Protein AF-A0A822IR61-F1 (afdb_monomer_lite)

Secondary structure (DSSP, 8-state):
---HHHHTTS-HHHHHHHHHHHHHHHTT---B-TTSTTBSSS----S--HHHHHHHHHH--

Sequence (61 aa):
MFNQYLMNGLTSDEKKKVAIHELGHALGLEHSYIPNVMVQGQYSYTQLGSHDIEDYNYLYP

pLDDT: mean 95.45, std 5.78, range [59.34, 98.44]

Radius of gyration: 11.62 Å; chains: 1; bounding box: 20×24×37 Å

Foldseek 3Di:
DDDCVVVVPDDPLQNLLVVVLVVLVVLVHAADPPPASSHDDRDSNNDGDPVSVVRSVVSPD

Structure (mmCIF, N/CA/C/O backbone):
data_AF-A0A822IR61-F1
#
_entry.id   AF-A0A822IR61-F1
#
loop_
_atom_site.group_PDB
_atom_site.id
_atom_site.type_symbol
_atom_site.label_atom_id
_atom_site.label_alt_id
_atom_site.label_comp_id
_atom_site.label_asym_id
_atom_site.label_entity_id
_atom_site.label_seq_id
_atom_site.pdbx_PDB_ins_code
_atom_site.Cartn_x
_atom_site.Cartn_y
_atom_site.Cartn_z
_atom_site.occupancy
_atom_site.B_iso_or_equiv
_atom_site.auth_seq_id
_atom_site.auth_comp_id
_atom_site.auth_asym_id
_atom_site.auth_atom_id
_atom_site.pdbx_PDB_model_num
ATOM 1 N N . MET A 1 1 ? -1.602 -12.769 7.760 1.00 59.34 1 MET A N 1
ATOM 2 C CA . MET A 1 1 ? -2.639 -12.158 8.627 1.00 59.34 1 MET A CA 1
ATOM 3 C C . MET A 1 1 ? -2.120 -10.821 9.126 1.00 59.34 1 MET A C 1
ATOM 5 O O . MET A 1 1 ? -0.956 -10.771 9.501 1.00 59.34 1 MET A O 1
ATOM 9 N N . PHE A 1 2 ? -2.946 -9.769 9.136 1.00 78.06 2 PHE A N 1
ATOM 10 C CA . PHE A 1 2 ? -2.558 -8.469 9.699 1.00 78.06 2 PHE A CA 1
ATOM 11 C C . PHE A 1 2 ? -2.487 -8.519 11.232 1.00 78.06 2 PHE A C 1
ATOM 13 O O . PHE A 1 2 ? -3.263 -9.231 11.873 1.00 78.06 2 PHE A O 1
ATOM 20 N N . ASN A 1 3 ? -1.567 -7.752 11.821 1.00 85.44 3 ASN A N 1
ATOM 21 C CA . ASN A 1 3 ? -1.385 -7.674 13.269 1.00 85.44 3 ASN A CA 1
ATOM 22 C C . ASN A 1 3 ? -2.603 -7.020 13.947 1.00 85.44 3 ASN A C 1
ATOM 24 O O . ASN A 1 3 ? -2.777 -5.806 13.876 1.00 85.44 3 ASN A O 1
ATOM 28 N N . GLN A 1 4 ? -3.416 -7.810 14.652 1.00 90.69 4 GLN A N 1
ATOM 29 C CA . GLN A 1 4 ? -4.637 -7.323 15.303 1.00 90.69 4 GLN A CA 1
ATOM 30 C C . GLN A 1 4 ? -4.379 -6.282 16.401 1.00 90.69 4 GLN A C 1
ATOM 32 O O . GLN A 1 4 ? -5.203 -5.388 16.573 1.00 90.69 4 GLN A O 1
ATOM 37 N N . TYR A 1 5 ? -3.246 -6.357 17.110 1.00 91.88 5 TYR A N 1
ATOM 38 C CA . TYR A 1 5 ? -2.908 -5.394 18.164 1.00 91.88 5 TYR A CA 1
ATOM 39 C C . TYR A 1 5 ? -2.830 -3.970 17.605 1.00 91.88 5 TYR A C 1
ATOM 41 O O . TYR A 1 5 ? -3.443 -3.057 18.151 1.00 91.88 5 TYR A O 1
ATOM 49 N N . LEU A 1 6 ? -2.142 -3.800 16.472 1.00 89.94 6 LEU A N 1
ATOM 50 C CA . LEU A 1 6 ? -2.060 -2.512 15.784 1.00 89.94 6 LEU A CA 1
ATOM 51 C C . LEU A 1 6 ? -3.365 -2.189 15.056 1.00 89.94 6 LEU A C 1
ATOM 53 O O . LEU A 1 6 ? -3.903 -1.097 15.210 1.00 89.94 6 LEU A O 1
ATOM 57 N N . MET A 1 7 ? -3.915 -3.152 14.309 1.00 93.44 7 MET A N 1
ATOM 58 C CA . MET A 1 7 ? -5.097 -2.925 13.473 1.00 93.44 7 MET A CA 1
ATOM 59 C C . MET A 1 7 ? -6.321 -2.492 14.285 1.00 93.44 7 MET A C 1
ATOM 61 O O . MET A 1 7 ? -7.120 -1.712 13.781 1.00 93.44 7 MET A O 1
ATOM 65 N N . ASN A 1 8 ? -6.490 -2.934 15.532 1.00 94.81 8 ASN A N 1
ATOM 66 C CA . ASN A 1 8 ? -7.634 -2.524 16.352 1.00 94.81 8 ASN A CA 1
ATOM 67 C C . ASN A 1 8 ? -7.639 -1.025 16.692 1.00 94.81 8 ASN A C 1
ATOM 69 O O . ASN A 1 8 ? -8.717 -0.468 16.885 1.00 94.81 8 ASN A O 1
ATOM 73 N N . GLY A 1 9 ? -6.471 -0.375 16.725 1.00 94.38 9 GLY A N 1
ATOM 74 C CA . GLY A 1 9 ? -6.342 1.064 16.973 1.00 94.38 9 GLY A CA 1
ATOM 75 C C . GLY A 1 9 ? -6.502 1.944 15.730 1.00 94.38 9 GLY A C 1
ATOM 76 O O . GLY A 1 9 ? -6.544 3.162 15.861 1.00 94.38 9 GLY A O 1
ATOM 77 N N . LEU A 1 10 ? -6.588 1.347 14.537 1.00 95.19 10 LEU A N 1
ATOM 78 C CA . LEU A 1 10 ? -6.659 2.073 13.272 1.00 95.19 10 LEU A CA 1
ATOM 79 C C . LEU A 1 10 ? -8.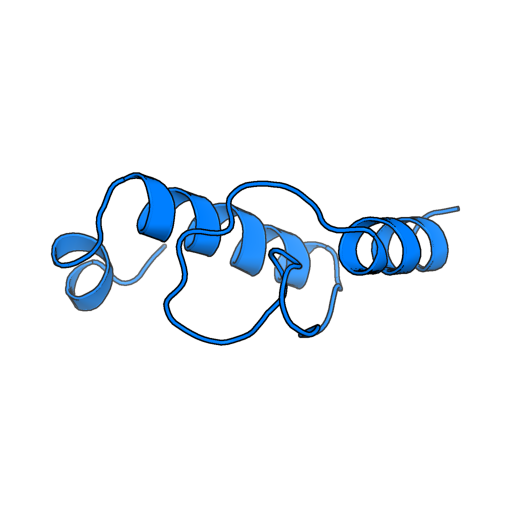102 2.383 12.860 1.00 95.19 10 LEU A C 1
ATOM 81 O O . LEU A 1 10 ? -9.016 1.556 12.998 1.00 95.19 10 LEU A O 1
ATOM 85 N N . THR A 1 11 ? -8.279 3.553 12.256 1.00 96.31 11 THR A N 1
ATOM 86 C CA . THR A 1 11 ? -9.485 3.922 11.511 1.00 96.31 11 THR A CA 1
ATOM 87 C C . THR A 1 11 ? -9.696 2.999 10.307 1.00 96.31 11 THR A C 1
ATOM 89 O O . THR A 1 11 ? -8.798 2.273 9.870 1.00 96.31 11 THR A O 1
ATOM 92 N N . SER A 1 12 ? -10.900 3.023 9.735 1.00 96.38 12 SER A N 1
ATOM 93 C CA . SER A 1 12 ? -11.209 2.253 8.525 1.00 96.38 12 SER A CA 1
ATOM 94 C C . SER A 1 12 ? -10.292 2.611 7.349 1.00 96.38 12 SER A C 1
ATOM 96 O O . SER A 1 12 ? -9.850 1.713 6.633 1.00 96.38 12 SER A O 1
ATOM 98 N N . ASP A 1 13 ? -9.958 3.893 7.181 1.00 97.25 13 ASP A N 1
ATOM 99 C CA . ASP A 1 13 ? -9.091 4.350 6.091 1.00 97.25 13 ASP A CA 1
ATOM 100 C C . ASP A 1 13 ? -7.633 3.948 6.305 1.00 97.25 13 ASP A C 1
ATOM 102 O O . ASP A 1 13 ? -6.977 3.505 5.368 1.00 97.25 13 ASP A O 1
ATOM 106 N N . GLU A 1 14 ? -7.128 4.000 7.536 1.00 96.44 14 GLU A N 1
ATOM 107 C CA . GLU A 1 14 ? -5.780 3.508 7.846 1.00 96.44 14 GLU A CA 1
ATOM 108 C C . GLU A 1 14 ? -5.673 1.990 7.649 1.00 96.44 14 GLU A C 1
ATOM 110 O O . GLU A 1 14 ? -4.697 1.513 7.075 1.00 96.44 14 GLU A O 1
ATOM 115 N N . LYS A 1 15 ? -6.698 1.214 8.035 1.00 96.25 15 LYS A N 1
ATOM 116 C CA . LYS A 1 15 ? -6.755 -0.231 7.737 1.00 96.25 15 LYS A CA 1
ATOM 117 C C . LYS A 1 15 ? -6.734 -0.492 6.237 1.00 96.25 15 LYS A C 1
ATOM 119 O O . LYS A 1 15 ? -6.050 -1.407 5.782 1.00 96.25 15 LYS A O 1
ATOM 124 N N . LYS A 1 16 ? -7.478 0.309 5.470 1.00 96.75 16 LYS A N 1
ATOM 125 C CA . LYS A 1 16 ? -7.500 0.227 4.009 1.00 96.75 16 LYS A CA 1
ATOM 126 C C . LYS A 1 16 ? -6.136 0.583 3.414 1.00 96.75 16 LYS A C 1
ATOM 128 O O . LYS A 1 16 ? -5.667 -0.154 2.553 1.00 96.75 16 LYS A O 1
ATOM 133 N N . LYS A 1 17 ? -5.473 1.638 3.903 1.00 96.88 17 LYS A N 1
ATOM 134 C CA . LYS A 1 17 ? -4.103 2.004 3.511 1.00 96.88 17 LYS A CA 1
ATOM 135 C C . LYS A 1 17 ? -3.140 0.855 3.769 1.00 96.88 17 LYS A C 1
ATOM 137 O O . LYS A 1 17 ? -2.421 0.479 2.856 1.00 96.88 17 LYS A O 1
ATOM 142 N N . VAL A 1 18 ? -3.153 0.268 4.971 1.00 96.56 18 VAL A N 1
ATOM 143 C CA . VAL A 1 18 ? -2.309 -0.891 5.316 1.00 96.56 18 VAL A CA 1
ATOM 144 C C . VAL A 1 18 ? -2.573 -2.048 4.357 1.00 96.56 18 VAL A C 1
ATOM 146 O O . VAL A 1 18 ? -1.636 -2.606 3.804 1.00 96.56 18 VAL A O 1
ATOM 149 N N . ALA A 1 19 ? -3.840 -2.376 4.095 1.00 96.50 19 ALA A N 1
ATOM 150 C CA . ALA A 1 19 ? -4.169 -3.460 3.179 1.00 96.50 19 ALA A CA 1
ATOM 151 C C . ALA A 1 19 ? -3.631 -3.222 1.759 1.00 96.50 19 ALA A C 1
ATOM 153 O O . ALA A 1 19 ? -3.054 -4.134 1.177 1.00 96.50 19 ALA A O 1
ATOM 154 N N . ILE A 1 20 ? -3.788 -2.011 1.216 1.00 97.50 20 ILE A N 1
ATOM 155 C CA . ILE A 1 20 ? -3.263 -1.664 -0.112 1.00 97.50 20 ILE A CA 1
ATOM 156 C C . ILE A 1 20 ? -1.726 -1.685 -0.109 1.00 97.50 20 ILE A C 1
ATOM 158 O O . ILE A 1 20 ? -1.133 -2.249 -1.022 1.00 97.50 20 ILE A O 1
ATOM 162 N N . HIS A 1 21 ? -1.093 -1.131 0.927 1.00 97.88 21 HIS A N 1
ATOM 163 C CA . HIS A 1 21 ? 0.362 -1.044 1.077 1.00 97.88 21 HIS A CA 1
ATOM 164 C C . HIS A 1 21 ? 1.028 -2.426 1.110 1.00 97.88 21 HIS A C 1
ATOM 166 O O . HIS A 1 21 ? 1.927 -2.713 0.326 1.00 97.88 21 HIS A O 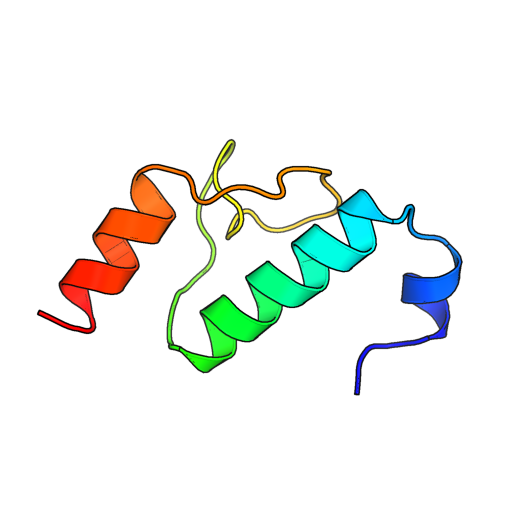1
ATOM 172 N N . GLU A 1 22 ? 0.530 -3.332 1.953 1.00 97.06 22 GLU A N 1
ATOM 173 C CA . GLU A 1 22 ? 1.094 -4.682 2.051 1.00 97.06 22 GLU A CA 1
ATOM 174 C C . GLU A 1 22 ? 0.804 -5.530 0.801 1.00 97.06 22 GLU A C 1
ATOM 176 O O . GLU A 1 22 ? 1.605 -6.390 0.435 1.00 97.06 22 GLU A O 1
ATOM 181 N N . LEU A 1 23 ? -0.320 -5.289 0.108 1.00 97.44 23 LEU A N 1
ATOM 182 C CA . LEU A 1 23 ? -0.555 -5.888 -1.210 1.00 97.44 23 LEU A CA 1
ATOM 183 C C . LEU A 1 23 ? 0.427 -5.348 -2.257 1.00 97.44 23 LEU A C 1
ATOM 185 O O . LEU A 1 23 ? 0.888 -6.121 -3.090 1.00 97.44 23 LEU A O 1
ATOM 189 N N . GLY A 1 24 ? 0.787 -4.064 -2.197 1.00 98.06 24 GLY A N 1
ATOM 190 C CA . GLY A 1 24 ? 1.837 -3.482 -3.032 1.00 98.06 24 GLY A CA 1
ATOM 191 C C . GLY A 1 24 ? 3.183 -4.179 -2.828 1.00 98.06 24 GLY A C 1
ATOM 192 O O . GLY A 1 24 ? 3.789 -4.618 -3.802 1.00 98.06 24 GLY A O 1
ATOM 193 N N . HIS A 1 25 ? 3.599 -4.404 -1.579 1.00 98.25 25 HIS A N 1
ATOM 194 C CA . HIS A 1 25 ? 4.799 -5.199 -1.287 1.00 98.25 25 HIS A CA 1
ATOM 195 C C . HIS A 1 25 ? 4.711 -6.630 -1.826 1.00 98.25 25 HIS A C 1
ATOM 197 O O . HIS A 1 25 ? 5.677 -7.138 -2.392 1.00 98.25 25 HIS A O 1
ATOM 203 N N . ALA A 1 26 ? 3.548 -7.279 -1.716 1.00 97.69 26 ALA A N 1
ATOM 204 C CA . ALA A 1 26 ? 3.341 -8.610 -2.288 1.00 97.69 26 ALA A CA 1
ATOM 205 C C . ALA A 1 26 ? 3.438 -8.630 -3.827 1.00 97.69 26 ALA A C 1
ATOM 207 O O . ALA A 1 26 ? 3.769 -9.665 -4.403 1.00 97.69 26 ALA A O 1
ATOM 208 N N . LEU A 1 27 ? 3.171 -7.497 -4.484 1.00 97.88 27 LEU A N 1
ATOM 209 C CA . LEU A 1 27 ? 3.366 -7.283 -5.919 1.00 97.88 27 LEU A CA 1
ATOM 210 C C . LEU A 1 27 ? 4.792 -6.821 -6.273 1.00 97.88 27 LEU A C 1
ATOM 212 O O . LEU A 1 27 ? 5.094 -6.672 -7.453 1.00 97.88 27 LEU A O 1
ATOM 216 N N . GLY A 1 28 ? 5.677 -6.620 -5.296 1.00 98.19 28 GLY A N 1
ATOM 217 C CA . GLY A 1 28 ? 7.068 -6.212 -5.512 1.00 98.19 28 GLY A CA 1
ATOM 218 C C . GLY A 1 28 ? 7.315 -4.703 -5.491 1.00 98.19 28 GLY A C 1
ATOM 219 O O . GLY A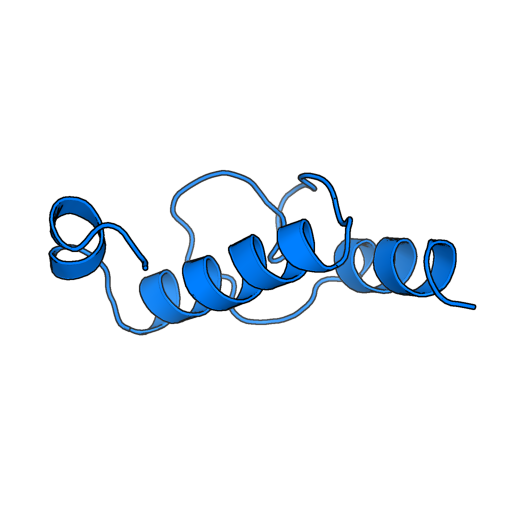 1 28 ? 8.420 -4.281 -5.820 1.00 98.19 28 GLY A O 1
ATOM 220 N N . LEU A 1 29 ? 6.325 -3.890 -5.110 1.00 98.44 29 LEU A N 1
ATOM 221 C CA . LEU A 1 29 ? 6.517 -2.450 -4.940 1.00 98.44 29 LEU A CA 1
ATOM 222 C C . LEU A 1 29 ? 7.278 -2.177 -3.636 1.00 98.44 29 LEU A C 1
ATOM 224 O O . LEU A 1 29 ? 6.981 -2.758 -2.588 1.00 98.44 29 LEU A O 1
ATOM 228 N N . GLU A 1 30 ? 8.229 -1.251 -3.695 1.00 98.06 30 GLU A N 1
ATOM 229 C CA . GLU A 1 30 ? 8.964 -0.748 -2.535 1.00 98.06 30 GLU A CA 1
ATOM 230 C C . GLU A 1 30 ? 8.253 0.461 -1.909 1.00 98.06 30 GLU A C 1
ATOM 232 O O . GLU A 1 30 ? 7.242 0.957 -2.413 1.00 98.06 30 GLU A O 1
ATOM 237 N N . HIS A 1 31 ? 8.769 0.943 -0.777 1.00 98.19 31 HIS A N 1
ATOM 238 C CA . HIS A 1 31 ? 8.272 2.185 -0.191 1.00 98.19 31 HIS A CA 1
ATOM 239 C C . HIS A 1 31 ? 8.460 3.383 -1.135 1.00 98.19 31 HIS A C 1
ATOM 241 O O . HIS A 1 31 ? 9.514 3.551 -1.746 1.00 98.19 31 HIS A O 1
ATOM 247 N N . SER A 1 32 ? 7.476 4.282 -1.144 1.00 96.75 32 SER A N 1
ATOM 248 C CA . SER A 1 32 ? 7.516 5.559 -1.863 1.00 96.75 32 SER A CA 1
ATOM 249 C C . SER A 1 32 ? 7.404 6.753 -0.896 1.00 96.75 32 SER A C 1
ATOM 251 O O . SER A 1 32 ? 7.717 6.656 0.296 1.00 96.75 32 SER A O 1
ATOM 253 N N . TYR A 1 33 ? 6.990 7.917 -1.399 1.00 97.31 33 TYR A N 1
ATOM 254 C CA . TYR A 1 33 ? 6.892 9.179 -0.658 1.00 97.31 33 TYR A CA 1
ATOM 255 C C . TYR A 1 33 ? 5.467 9.752 -0.682 1.00 97.31 33 TYR A C 1
ATOM 257 O O . TYR A 1 33 ? 4.634 9.366 -1.498 1.00 97.31 33 TYR A O 1
ATOM 265 N N . ILE A 1 34 ? 5.167 10.703 0.207 1.00 96.56 34 ILE A N 1
ATOM 266 C CA . ILE A 1 34 ? 3.864 11.394 0.244 1.00 96.56 34 ILE A CA 1
ATOM 267 C C . ILE A 1 34 ? 3.579 12.053 -1.121 1.00 96.56 34 ILE A C 1
ATOM 269 O O . ILE A 1 34 ? 4.465 12.739 -1.631 1.00 96.56 34 ILE A O 1
ATOM 273 N N . PRO A 1 35 ? 2.364 11.937 -1.695 1.00 94.94 35 PRO A N 1
ATOM 274 C CA . PRO A 1 35 ? 1.120 11.429 -1.096 1.00 94.94 35 PRO A CA 1
ATOM 275 C C . PRO A 1 35 ? 0.691 10.030 -1.587 1.00 94.94 35 PRO A C 1
ATOM 277 O O . PRO A 1 35 ? -0.502 9.741 -1.647 1.00 94.94 35 PRO A O 1
ATOM 280 N N . ASN A 1 36 ? 1.639 9.177 -1.972 1.00 97.62 36 ASN A N 1
ATOM 281 C CA . ASN A 1 36 ? 1.375 7.839 -2.508 1.00 97.62 36 ASN A CA 1
ATOM 282 C C . ASN A 1 36 ? 0.950 6.835 -1.413 1.00 97.62 36 ASN A C 1
ATOM 284 O O . ASN A 1 36 ? 1.254 7.028 -0.233 1.00 97.62 36 ASN A O 1
ATOM 288 N N . VAL A 1 37 ? 0.283 5.734 -1.781 1.00 97.69 37 VAL A N 1
ATOM 289 C CA . VAL A 1 37 ? -0.150 4.699 -0.820 1.00 97.69 37 VAL A CA 1
ATOM 290 C C . VAL A 1 37 ? 1.019 3.852 -0.311 1.00 97.69 37 VAL A C 1
ATOM 292 O O . VAL A 1 37 ? 0.995 3.393 0.838 1.00 97.69 37 VAL A O 1
ATOM 295 N N . MET A 1 38 ? 2.078 3.702 -1.117 1.00 98.38 38 MET A N 1
ATOM 296 C CA . MET A 1 38 ? 3.306 3.009 -0.716 1.00 98.38 38 MET A CA 1
ATOM 297 C C . MET A 1 38 ? 4.208 3.844 0.207 1.00 98.38 38 MET A C 1
ATOM 299 O O . MET A 1 38 ? 5.287 3.394 0.586 1.00 98.38 38 MET A O 1
ATOM 303 N N . VAL A 1 39 ? 3.776 5.026 0.663 1.00 98.25 39 VAL A N 1
ATOM 304 C CA . VAL A 1 39 ? 4.507 5.756 1.707 1.00 98.25 39 VAL A CA 1
ATOM 305 C C . VAL A 1 39 ? 4.525 4.962 3.020 1.00 98.25 39 VAL A C 1
ATOM 307 O O . VAL A 1 39 ? 3.493 4.469 3.492 1.00 98.25 39 VAL A O 1
ATOM 310 N N . GLN A 1 40 ? 5.698 4.841 3.639 1.00 96.62 40 GLN A N 1
ATOM 311 C CA . GLN A 1 40 ? 5.834 4.218 4.958 1.00 96.62 40 GLN A CA 1
ATOM 312 C C . GLN A 1 40 ? 5.127 5.042 6.045 1.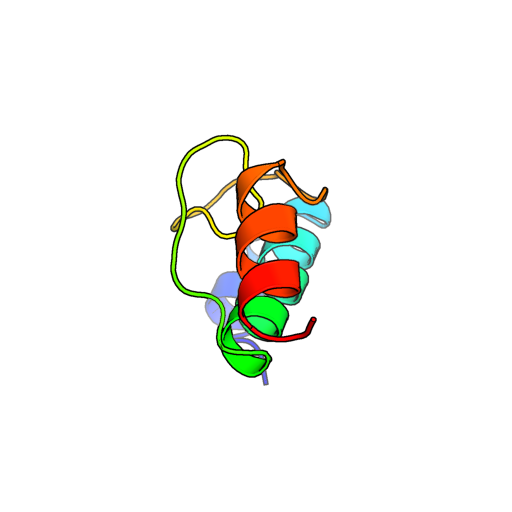00 96.62 40 GLN A C 1
ATOM 314 O O . GLN A 1 40 ? 5.107 6.268 5.988 1.00 96.62 40 GLN A O 1
ATOM 319 N N . GLY A 1 41 ? 4.585 4.379 7.069 1.00 93.31 41 GLY A N 1
ATOM 320 C CA . GLY A 1 41 ? 3.978 5.036 8.233 1.00 93.31 41 GLY A CA 1
ATOM 321 C C . GLY A 1 41 ? 2.445 5.052 8.254 1.00 93.31 41 GLY A C 1
ATOM 322 O O . GLY A 1 41 ? 1.772 4.473 7.391 1.00 93.31 41 GLY A O 1
ATOM 323 N N . GLN A 1 42 ? 1.906 5.691 9.298 1.00 93.94 42 GLN A N 1
ATOM 324 C CA . GLN A 1 42 ? 0.477 5.754 9.609 1.00 93.94 42 GLN A CA 1
ATOM 325 C C . GLN A 1 42 ? -0.165 6.978 8.943 1.00 93.94 42 GLN A C 1
ATOM 327 O O . GLN A 1 42 ? -0.080 8.096 9.445 1.00 93.94 42 GLN A O 1
ATOM 332 N N . TYR A 1 43 ? -0.807 6.741 7.801 1.00 94.94 43 TYR A N 1
ATOM 333 C CA . TYR A 1 43 ? -1.515 7.746 7.011 1.00 94.94 43 TYR A CA 1
ATOM 334 C C . TYR A 1 43 ? -2.857 7.198 6.523 1.00 94.94 43 TYR A C 1
ATOM 336 O O . TYR A 1 43 ? -3.080 5.987 6.501 1.00 94.94 43 TYR A O 1
ATOM 344 N N . SER A 1 44 ? -3.720 8.097 6.053 1.00 96.25 44 SER A N 1
ATOM 345 C CA . SER A 1 44 ? -5.038 7.770 5.489 1.00 96.25 44 SER A CA 1
ATOM 346 C C . SER A 1 44 ? -5.091 7.938 3.961 1.00 96.25 44 SER A C 1
ATOM 348 O O . SER A 1 44 ? -6.156 8.171 3.393 1.00 96.25 44 SER A O 1
ATOM 350 N N . TYR A 1 45 ? -3.947 7.825 3.274 1.00 96.50 45 TYR A N 1
ATOM 351 C CA . TYR A 1 45 ? -3.893 7.795 1.809 1.00 96.50 45 TYR A CA 1
ATOM 352 C C . TYR A 1 45 ? -4.399 6.438 1.319 1.00 96.50 45 TYR A C 1
ATOM 354 O O . TYR A 1 45 ? -3.742 5.420 1.497 1.00 96.50 45 TYR A O 1
ATOM 362 N N . THR A 1 46 ? -5.601 6.410 0.747 1.00 97.06 46 THR A N 1
ATOM 363 C CA . THR A 1 46 ? -6.275 5.169 0.315 1.00 97.06 46 THR A CA 1
ATOM 364 C C . THR A 1 46 ? -6.420 5.057 -1.202 1.00 97.06 46 THR A C 1
ATOM 366 O O . THR A 1 46 ? -7.176 4.217 -1.695 1.00 97.06 46 THR A O 1
ATOM 369 N N . GLN A 1 47 ? -5.717 5.919 -1.936 1.00 97.62 47 GLN A N 1
ATOM 370 C CA . GLN A 1 47 ? -5.704 5.985 -3.394 1.00 97.62 47 GLN A CA 1
ATOM 371 C C . GLN A 1 47 ? -4.270 5.825 -3.892 1.00 97.62 47 GLN A C 1
ATOM 373 O O . GLN A 1 47 ? -3.337 6.253 -3.215 1.00 97.62 47 GLN A O 1
ATOM 378 N N . LEU A 1 48 ? -4.118 5.220 -5.071 1.00 97.19 48 LEU A N 1
ATOM 379 C CA . LEU A 1 48 ? -2.827 5.135 -5.747 1.00 97.19 48 LEU A CA 1
ATOM 380 C C . LEU A 1 48 ? -2.375 6.542 -6.141 1.00 97.19 48 LEU A C 1
ATOM 382 O O . LEU A 1 48 ? -3.128 7.281 -6.779 1.00 97.19 48 LEU A O 1
ATOM 386 N N . GLY A 1 49 ? -1.160 6.903 -5.751 1.00 97.44 49 GLY A N 1
ATOM 387 C CA . GLY A 1 49 ? -0.489 8.090 -6.252 1.00 97.44 49 GLY A CA 1
ATOM 388 C C . GLY A 1 49 ? 0.266 7.797 -7.548 1.00 97.44 49 GLY A C 1
ATOM 389 O O . GLY A 1 49 ? 0.338 6.660 -8.018 1.00 97.44 49 GLY A O 1
ATOM 390 N N . SER A 1 50 ? 0.826 8.844 -8.155 1.00 97.94 50 SER A N 1
ATOM 391 C CA . SER A 1 50 ? 1.508 8.724 -9.447 1.00 97.94 50 SER A CA 1
ATOM 392 C C . SER A 1 50 ? 2.710 7.780 -9.402 1.00 97.94 5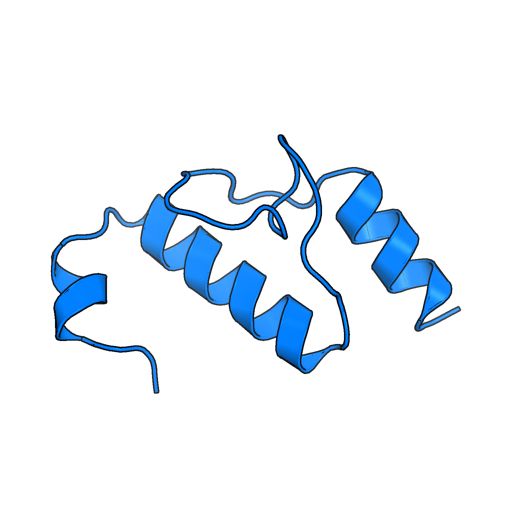0 SER A C 1
ATOM 394 O O . SER A 1 50 ? 2.929 7.060 -10.368 1.00 97.94 50 SER A O 1
ATOM 396 N N . HIS A 1 51 ? 3.450 7.748 -8.288 1.00 97.94 51 HIS A N 1
ATOM 397 C CA . HIS A 1 51 ? 4.631 6.893 -8.155 1.00 97.94 51 HIS A CA 1
ATOM 398 C C . HIS A 1 51 ? 4.244 5.422 -7.967 1.00 97.94 51 HIS A C 1
ATOM 400 O O . HIS A 1 51 ? 4.882 4.552 -8.541 1.00 97.94 51 HIS A O 1
ATOM 406 N N . ASP A 1 52 ? 3.146 5.139 -7.249 1.00 98.19 52 ASP A N 1
ATOM 407 C CA . ASP A 1 52 ? 2.641 3.762 -7.117 1.00 98.19 52 ASP A CA 1
ATOM 408 C C . ASP A 1 52 ? 2.282 3.171 -8.493 1.00 98.19 52 ASP A C 1
ATOM 410 O O . ASP A 1 52 ? 2.525 1.997 -8.766 1.00 98.19 52 ASP A O 1
ATOM 414 N N . ILE A 1 53 ? 1.693 4.000 -9.366 1.00 98.25 53 ILE A N 1
ATOM 415 C CA . ILE A 1 53 ? 1.292 3.610 -10.724 1.00 98.25 53 ILE A CA 1
ATOM 416 C C . ILE A 1 53 ? 2.518 3.427 -11.624 1.00 98.25 53 ILE A C 1
ATOM 418 O O . ILE A 1 53 ? 2.567 2.473 -12.398 1.00 98.25 53 ILE A O 1
ATOM 422 N N . GLU A 1 54 ? 3.491 4.335 -11.543 1.00 98.25 54 GLU A N 1
ATOM 423 C CA . GLU A 1 54 ? 4.736 4.248 -12.310 1.00 98.25 54 GLU A CA 1
ATOM 424 C C . GLU A 1 54 ? 5.517 2.976 -11.962 1.00 98.25 54 GLU A C 1
ATOM 426 O O . GLU A 1 54 ? 5.849 2.209 -12.866 1.00 98.25 54 GLU A O 1
ATOM 431 N N . ASP A 1 55 ? 5.711 2.698 -10.670 1.00 98.06 55 ASP A N 1
ATOM 432 C CA . ASP A 1 55 ? 6.424 1.508 -10.199 1.00 98.06 55 ASP A CA 1
ATOM 433 C C . ASP A 1 55 ? 5.710 0.218 -10.620 1.00 98.06 55 ASP A C 1
ATOM 435 O O . ASP A 1 55 ? 6.346 -0.722 -11.099 1.00 98.06 55 ASP A O 1
ATOM 439 N N . TYR A 1 56 ? 4.378 0.175 -10.499 1.00 98.31 56 TYR A N 1
ATOM 440 C CA . TYR A 1 56 ? 3.599 -0.978 -10.949 1.00 98.31 56 TYR A CA 1
ATOM 441 C C . TYR A 1 56 ? 3.789 -1.233 -12.451 1.00 98.31 56 TYR A C 1
ATOM 443 O O . TYR A 1 56 ? 4.075 -2.360 -12.849 1.00 98.31 56 TYR A O 1
ATOM 451 N N . ASN A 1 57 ? 3.674 -0.193 -13.282 1.00 98.25 57 ASN A N 1
ATOM 452 C CA . ASN A 1 57 ? 3.841 -0.320 -14.732 1.00 98.25 57 ASN A CA 1
ATOM 453 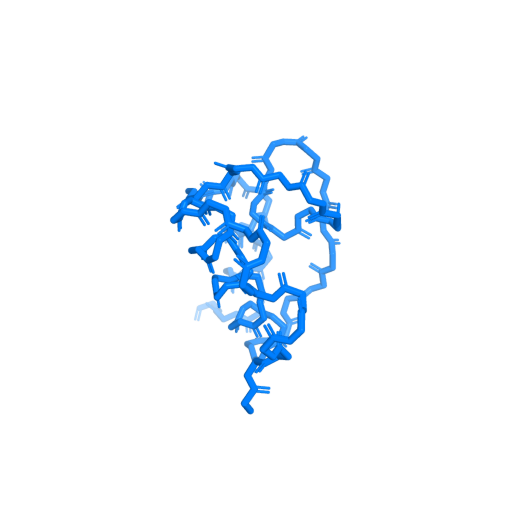C C . ASN A 1 57 ? 5.290 -0.646 -15.131 1.00 98.25 57 ASN A C 1
ATOM 455 O O . ASN A 1 57 ? 5.510 -1.288 -16.154 1.00 98.25 57 ASN A O 1
ATOM 459 N N . TYR A 1 58 ? 6.281 -0.223 -14.341 1.00 97.81 58 TYR A N 1
ATOM 460 C CA . TYR A 1 58 ? 7.680 -0.600 -14.546 1.00 97.81 58 TYR A CA 1
ATOM 461 C C . TYR A 1 58 ? 7.913 -2.096 -14.282 1.00 97.81 58 TYR A C 1
ATOM 463 O O . TYR A 1 58 ? 8.627 -2.753 -15.040 1.00 97.81 58 TYR A O 1
ATOM 471 N N . LEU A 1 59 ? 7.301 -2.646 -13.227 1.00 98.00 59 LEU A N 1
ATOM 472 C CA . LEU A 1 59 ? 7.408 -4.067 -12.878 1.00 98.00 59 LEU A CA 1
ATOM 473 C C . LEU A 1 59 ? 6.574 -4.974 -13.800 1.00 98.00 59 LEU A C 1
ATOM 475 O O . LEU A 1 59 ? 6.965 -6.117 -14.048 1.00 98.00 59 LEU A O 1
ATOM 479 N N . TYR A 1 60 ? 5.446 -4.469 -14.306 1.00 97.19 60 TYR A N 1
ATOM 480 C CA . TYR A 1 60 ? 4.462 -5.218 -15.094 1.00 97.19 60 TYR A CA 1
ATOM 481 C C . TYR A 1 60 ? 4.019 -4.439 -16.354 1.00 97.19 60 TYR A C 1
ATOM 483 O O . TYR A 1 60 ? 2.928 -3.863 -16.353 1.00 97.19 60 TYR A O 1
ATOM 491 N N . PRO A 1 61 ? 4.845 -4.409 -17.418 1.00 88.62 61 PRO A N 1
ATOM 492 C CA . PRO A 1 61 ? 4.545 -3.698 -18.664 1.00 88.62 61 PRO A CA 1
ATOM 493 C C . PRO A 1 61 ? 3.465 -4.359 -19.536 1.00 88.62 61 PRO A C 1
ATOM 495 O O . PRO A 1 61 ? 3.320 -5.605 -19.495 1.00 88.62 61 PRO A O 1
#